Protein AF-A0A959BQ08-F1 (afdb_monomer)

Solvent-accessible surface area (backbone atoms only — not comparable to full-atom values): 6756 Å² total; per-residue (Å²): 143,87,87,86,78,75,77,66,69,69,60,63,66,68,69,75,75,80,81,82,94,68,81,80,81,84,82,70,102,66,80,87,65,56,71,28,64,79,65,34,25,12,29,42,30,44,31,22,77,41,93,52,58,34,41,36,36,43,88,95,47,75,49,74,31,46,47,73,34,72,47,73,47,81,41,68,40,46,79,43,61,35,38,39,36,43,92,88,50,69,52,67,50,76,46,67,27,49,53,73,37,76,34,80,42,76,66,74,128

Secondary structure (DSSP, 8-state):
---SSSSSHHHHTTSSSS----------SS--S-HHHHHTEEEEEEE--SSS-EEEEETTEEEEE-TT-EEEEEEESEEEEEEEEETTEEEEEEEEE-TT-EEEEE---

Structure (mmCIF, N/CA/C/O backbone):
data_AF-A0A959BQ08-F1
#
_entry.id   AF-A0A959BQ08-F1
#
loop_
_atom_site.group_PDB
_atom_site.id
_atom_site.type_symbol
_atom_site.label_atom_id
_atom_site.label_alt_id
_atom_site.label_comp_id
_atom_site.label_asym_id
_atom_site.label_entity_id
_atom_site.label_seq_id
_atom_site.pdbx_PDB_ins_code
_atom_site.Cartn_x
_atom_site.Cartn_y
_atom_site.Cartn_z
_atom_site.occupancy
_atom_site.B_iso_or_equiv
_atom_site.auth_seq_id
_atom_site.auth_comp_id
_atom_site.auth_asym_id
_atom_site.auth_atom_id
_atom_site.pdbx_PDB_model_num
ATOM 1 N N . MET A 1 1 ? -33.039 -50.033 -57.135 1.00 47.56 1 MET A N 1
ATOM 2 C CA . MET A 1 1 ? -31.568 -49.866 -57.084 1.00 47.56 1 MET A CA 1
ATOM 3 C C . MET A 1 1 ? -31.234 -48.378 -57.077 1.00 47.56 1 MET A C 1
ATOM 5 O O . MET A 1 1 ? -30.966 -47.833 -58.129 1.00 47.56 1 MET A O 1
ATOM 9 N N . THR A 1 2 ? -31.287 -47.715 -55.922 1.00 51.03 2 THR A N 1
ATOM 10 C CA . THR A 1 2 ? -30.844 -46.314 -55.739 1.00 51.03 2 THR A CA 1
ATOM 11 C C . THR A 1 2 ? -30.646 -46.098 -54.239 1.00 51.03 2 THR A C 1
ATOM 13 O O . THR A 1 2 ? -31.530 -45.605 -53.550 1.00 51.03 2 THR A O 1
ATOM 16 N N . SER A 1 3 ? -29.535 -46.591 -53.694 1.00 52.62 3 SER A N 1
ATOM 17 C CA . SER A 1 3 ? -29.245 -46.474 -52.258 1.00 52.62 3 SER A CA 1
ATOM 18 C C . SER A 1 3 ? -27.745 -46.384 -51.988 1.00 52.62 3 SER A C 1
ATOM 20 O O . SER A 1 3 ? -27.273 -47.010 -51.057 1.00 52.62 3 SER A O 1
ATOM 22 N N . TRP A 1 4 ? -26.973 -45.668 -52.810 1.00 51.56 4 TRP A N 1
ATOM 23 C CA . TRP A 1 4 ? -25.520 -45.552 -52.598 1.00 51.56 4 TRP A CA 1
ATOM 24 C C . TRP A 1 4 ? -24.918 -44.281 -53.217 1.00 51.56 4 TRP A C 1
ATOM 26 O O . TRP A 1 4 ? -23.885 -44.369 -53.858 1.00 51.56 4 TRP A O 1
ATOM 36 N N . MET A 1 5 ? -25.540 -43.098 -53.112 1.00 53.56 5 MET A N 1
ATOM 37 C CA . MET A 1 5 ? -24.885 -41.874 -53.636 1.00 53.56 5 MET A CA 1
ATOM 38 C C . MET A 1 5 ? -25.044 -40.602 -52.795 1.00 53.56 5 MET A C 1
ATOM 40 O O . MET A 1 5 ? -24.497 -39.580 -53.176 1.00 53.56 5 MET A O 1
ATOM 44 N N . ILE A 1 6 ? -25.711 -40.634 -51.635 1.00 53.22 6 ILE A N 1
ATOM 45 C CA . ILE A 1 6 ? -25.942 -39.403 -50.843 1.00 53.22 6 ILE A CA 1
ATOM 46 C C . ILE A 1 6 ? -25.012 -39.309 -49.613 1.00 53.22 6 ILE A C 1
ATOM 48 O O . ILE A 1 6 ? -24.971 -38.298 -48.924 1.00 53.22 6 ILE A O 1
ATOM 52 N N . SER A 1 7 ? -24.188 -40.327 -49.347 1.00 55.56 7 SER A N 1
ATOM 53 C CA . SER A 1 7 ? -23.320 -40.351 -48.156 1.00 55.56 7 SER A CA 1
ATOM 54 C C . SER A 1 7 ? -21.908 -39.794 -48.366 1.00 55.56 7 SER A C 1
ATOM 56 O O . SER A 1 7 ? -21.176 -39.667 -47.390 1.00 55.56 7 SER A O 1
ATOM 58 N N . PHE A 1 8 ? -21.506 -39.453 -49.595 1.00 51.00 8 PHE A N 1
ATOM 59 C CA . PHE A 1 8 ? -20.146 -38.959 -49.864 1.00 51.00 8 PHE A CA 1
ATOM 60 C C . PHE A 1 8 ? -20.026 -37.428 -49.848 1.00 51.00 8 PHE A C 1
ATOM 62 O O . PHE A 1 8 ? -18.983 -36.910 -49.457 1.00 51.00 8 PHE A O 1
ATOM 69 N N . GLU A 1 9 ? -21.084 -36.689 -50.192 1.00 51.75 9 GLU A N 1
ATOM 70 C CA . GLU A 1 9 ? -21.002 -35.220 -50.286 1.00 51.75 9 GLU A CA 1
ATOM 71 C C . GLU A 1 9 ? -21.139 -34.501 -48.932 1.00 51.75 9 GLU A C 1
ATOM 73 O O . GLU A 1 9 ? -20.598 -33.414 -48.748 1.00 51.75 9 GLU A O 1
ATOM 78 N N . LEU A 1 10 ? -21.770 -35.132 -47.937 1.00 52.00 10 LEU A N 1
ATOM 79 C CA . LEU A 1 10 ? -21.902 -34.570 -46.584 1.00 52.00 10 LEU A CA 1
ATOM 80 C C . LEU A 1 10 ? -20.617 -34.671 -45.744 1.00 52.00 10 LEU A C 1
ATOM 82 O O . LEU A 1 10 ? -20.452 -33.909 -44.793 1.00 52.00 10 LEU A O 1
ATOM 86 N N . LEU A 1 11 ? -19.687 -35.568 -46.094 1.00 51.50 11 LEU A N 1
ATOM 87 C CA . LEU A 1 11 ? -18.428 -35.735 -45.356 1.00 51.50 11 LEU A CA 1
ATOM 88 C C . LEU A 1 11 ? -17.363 -34.698 -45.763 1.00 51.50 11 LEU A C 1
ATOM 90 O O . LEU A 1 11 ? -16.519 -34.327 -44.950 1.00 51.50 11 LEU A O 1
ATOM 94 N N . ALA A 1 12 ? -17.421 -34.191 -46.999 1.00 52.22 12 ALA A N 1
ATOM 95 C CA . ALA A 1 12 ? -16.461 -33.215 -47.520 1.00 52.22 12 ALA A CA 1
ATOM 96 C C . ALA A 1 12 ? -16.667 -31.796 -46.948 1.00 52.22 12 ALA A C 1
ATOM 98 O O . ALA A 1 12 ? -15.713 -31.030 -46.830 1.00 52.22 12 ALA A O 1
ATOM 99 N N . LEU A 1 13 ? -17.890 -31.459 -46.526 1.00 51.84 13 LEU A N 1
ATOM 100 C CA . LEU A 1 13 ? -18.228 -30.148 -45.955 1.00 51.84 13 LEU A CA 1
ATOM 101 C C . LEU A 1 13 ? -17.835 -29.988 -44.476 1.00 51.84 13 LEU A C 1
ATOM 103 O O . LEU A 1 13 ? -17.718 -28.860 -44.005 1.00 51.84 13 LEU A O 1
ATOM 107 N N . MET A 1 14 ? -17.561 -31.079 -43.751 1.00 52.72 14 MET A N 1
ATOM 108 C CA . MET A 1 14 ? -17.107 -31.017 -42.351 1.00 52.72 14 MET A CA 1
ATOM 109 C C . MET A 1 14 ? -15.582 -30.870 -42.189 1.00 52.72 14 MET A C 1
ATOM 111 O O . MET A 1 14 ? -15.114 -30.624 -41.081 1.00 52.72 14 MET A O 1
ATOM 115 N N . LEU A 1 15 ? -14.798 -30.955 -43.271 1.00 54.78 15 LEU A N 1
ATOM 116 C CA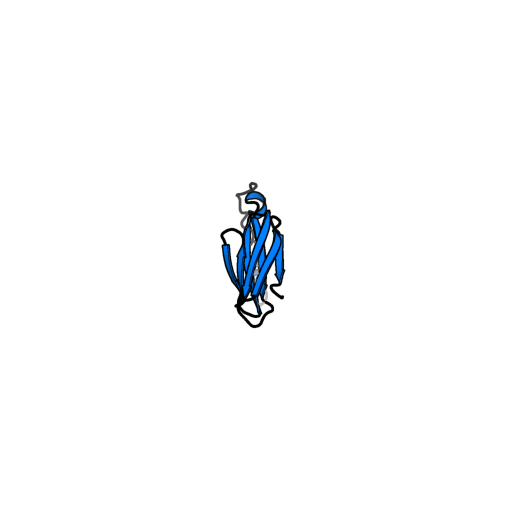 . LEU A 1 15 ? -13.332 -30.803 -43.230 1.00 54.78 15 LEU A CA 1
ATOM 117 C C . LEU A 1 15 ? -12.828 -29.400 -43.614 1.00 54.78 15 LEU A C 1
ATOM 119 O O . LEU A 1 15 ? -11.652 -29.105 -43.423 1.00 54.78 15 LEU A O 1
ATOM 123 N N . LEU A 1 16 ? -13.703 -28.507 -44.088 1.00 52.84 16 LEU A N 1
ATOM 124 C CA . LEU A 1 16 ? -13.357 -27.112 -44.409 1.00 52.84 16 LEU A CA 1
ATOM 125 C C . LEU A 1 16 ? -13.541 -26.141 -43.225 1.00 52.84 16 LEU A C 1
ATOM 127 O O . LEU A 1 16 ? -13.266 -24.953 -43.360 1.00 52.84 16 LEU A O 1
ATOM 131 N N . GLY A 1 17 ? -13.981 -26.631 -42.060 1.00 53.62 17 GLY A N 1
ATOM 132 C CA . GLY A 1 17 ? -14.265 -25.810 -40.874 1.00 53.62 17 GLY A CA 1
ATOM 133 C C . GLY A 1 17 ? -13.184 -25.793 -39.787 1.00 53.62 17 GLY A C 1
ATOM 134 O O . GLY A 1 17 ? -13.392 -25.155 -38.760 1.00 53.62 17 GLY A O 1
ATOM 135 N N . ALA A 1 18 ? -12.055 -26.492 -39.962 1.00 54.81 18 ALA A N 1
ATOM 136 C CA . ALA A 1 18 ? -11.105 -26.741 -38.866 1.00 54.81 18 ALA A CA 1
ATOM 137 C C . ALA A 1 18 ? -9.766 -25.982 -38.946 1.00 54.81 18 ALA A C 1
ATOM 139 O O . ALA A 1 18 ? -8.917 -26.171 -38.081 1.00 54.81 18 ALA A O 1
ATOM 140 N N . PHE A 1 19 ? -9.553 -25.106 -39.930 1.00 56.72 19 PHE A N 1
ATOM 141 C CA . PHE A 1 19 ? -8.309 -24.339 -40.034 1.00 56.72 19 PHE A CA 1
ATOM 142 C C . PHE A 1 19 ? -8.579 -22.923 -40.528 1.00 56.72 19 PHE A C 1
ATOM 144 O O . PHE A 1 19 ? -8.706 -22.724 -41.731 1.00 56.72 19 PHE A O 1
ATOM 151 N N . SER A 1 20 ? -8.669 -21.961 -39.599 1.00 48.66 20 SER A N 1
ATOM 152 C CA . SER A 1 20 ? -8.195 -20.563 -39.736 1.00 48.66 20 SER A CA 1
ATOM 153 C C . SER A 1 20 ? -8.470 -19.746 -38.456 1.00 48.66 20 SER A C 1
ATOM 155 O O . SER A 1 20 ? -9.026 -18.655 -38.507 1.00 48.66 20 SER A O 1
ATOM 157 N N . CYS A 1 21 ? -8.067 -20.248 -37.284 1.00 53.34 21 CYS A N 1
ATOM 158 C CA . CYS A 1 21 ? -7.771 -19.378 -36.138 1.00 53.34 21 CYS A CA 1
ATOM 159 C C . CYS A 1 21 ? -6.262 -19.137 -36.104 1.00 53.34 21 CYS A C 1
ATOM 161 O O . CYS A 1 21 ? -5.547 -19.677 -35.268 1.00 53.34 21 CYS A O 1
ATOM 163 N N . SER A 1 22 ? -5.774 -18.358 -37.060 1.00 55.88 22 SER A N 1
ATOM 164 C CA . SER A 1 22 ? -4.420 -17.813 -37.031 1.00 55.88 22 SER A CA 1
ATOM 165 C C . SER A 1 22 ? -4.361 -16.634 -37.987 1.00 55.88 22 SER A C 1
ATOM 167 O O . SER A 1 22 ? -3.842 -16.722 -39.094 1.00 55.88 22 SER A O 1
ATOM 169 N N . SER A 1 23 ? -4.904 -15.500 -37.546 1.00 49.22 23 SER A N 1
ATOM 170 C CA . SER A 1 23 ? -4.442 -14.218 -38.066 1.00 49.22 23 SER A CA 1
ATOM 171 C C . SER A 1 23 ? -2.938 -14.143 -37.782 1.00 49.22 23 SER A C 1
ATOM 173 O O . SER A 1 23 ? -2.560 -14.155 -36.606 1.00 49.22 23 SER A O 1
ATOM 175 N N . PRO A 1 24 ? -2.056 -14.079 -38.793 1.00 44.22 24 PRO A N 1
ATOM 176 C CA . PRO A 1 24 ? -0.692 -13.671 -38.548 1.00 44.22 24 PRO A CA 1
ATOM 177 C C . PRO A 1 24 ? -0.769 -12.170 -38.292 1.00 44.22 24 PRO A C 1
ATOM 179 O O . PRO A 1 24 ? -0.955 -11.382 -39.220 1.00 44.22 24 PRO A O 1
ATOM 182 N N . LEU A 1 25 ? -0.694 -11.776 -37.020 1.00 39.88 25 LEU A N 1
ATOM 183 C CA . LEU A 1 25 ? -0.484 -10.383 -36.650 1.00 39.88 25 LEU A CA 1
ATOM 184 C C . LEU A 1 25 ? 0.928 -10.011 -37.123 1.00 39.88 25 LEU A C 1
ATOM 186 O O . LEU A 1 25 ? 1.924 -10.186 -36.427 1.00 39.88 25 LEU A O 1
ATOM 190 N N . HIS A 1 26 ? 1.020 -9.582 -38.377 1.00 43.03 26 HIS A N 1
ATOM 191 C CA . HIS A 1 26 ? 2.200 -8.933 -38.913 1.00 43.03 26 HIS A CA 1
ATOM 192 C C . HIS A 1 26 ? 2.258 -7.543 -38.278 1.00 43.03 26 HIS A C 1
ATOM 194 O O . HIS A 1 26 ? 1.550 -6.633 -38.703 1.00 43.03 26 HIS A O 1
ATOM 200 N N . GLY A 1 27 ? 3.075 -7.403 -37.233 1.00 40.03 27 GLY A N 1
ATOM 201 C CA . GLY A 1 27 ? 3.441 -6.099 -36.690 1.00 40.03 27 GLY A CA 1
ATOM 202 C C . GLY A 1 27 ? 3.706 -6.077 -35.191 1.00 40.03 27 GLY A C 1
ATOM 203 O O . GLY A 1 27 ? 2.878 -5.543 -34.472 1.00 40.03 27 GLY A O 1
ATOM 204 N N . SER A 1 28 ? 4.855 -6.611 -34.755 1.00 41.31 28 SER A N 1
ATOM 205 C CA . SER A 1 28 ? 5.774 -5.966 -33.787 1.00 41.31 28 SER A CA 1
ATOM 206 C C . SER A 1 28 ? 6.787 -6.969 -33.210 1.00 41.31 28 SER A C 1
ATOM 208 O O . SER A 1 28 ? 6.684 -7.451 -32.088 1.00 41.31 28 SER A O 1
ATOM 210 N N . HIS A 1 29 ? 7.853 -7.245 -33.963 1.00 43.66 29 HIS A N 1
ATOM 211 C CA . HIS A 1 29 ? 9.129 -7.645 -33.353 1.00 43.66 29 HIS A CA 1
ATOM 212 C C . HIS A 1 29 ? 9.894 -6.380 -32.912 1.00 43.66 29 HIS A C 1
ATOM 214 O O . HIS A 1 29 ? 10.988 -6.094 -33.390 1.00 43.66 29 HIS A O 1
ATOM 220 N N . ALA A 1 30 ? 9.267 -5.593 -32.036 1.00 47.62 30 ALA A N 1
ATOM 221 C CA . ALA A 1 30 ? 9.849 -4.476 -31.297 1.00 47.62 30 ALA A CA 1
ATOM 222 C C . ALA A 1 30 ? 9.018 -4.303 -30.008 1.00 47.62 30 ALA A C 1
ATOM 224 O O . ALA A 1 30 ? 7.795 -4.257 -30.096 1.00 47.62 30 ALA A O 1
ATOM 225 N N . ASP A 1 31 ? 9.681 -4.254 -28.850 1.00 51.22 31 ASP A N 1
ATOM 226 C CA . ASP A 1 31 ? 9.135 -3.962 -27.506 1.00 51.22 31 ASP A CA 1
ATOM 227 C C . ASP A 1 31 ? 8.328 -5.051 -26.768 1.00 51.22 31 ASP A C 1
ATOM 229 O O . ASP A 1 31 ? 7.210 -4.825 -26.317 1.00 51.22 31 ASP A O 1
ATOM 233 N N . TRP A 1 32 ? 8.928 -6.228 -26.544 1.00 50.84 32 TRP A N 1
ATOM 234 C CA . TRP A 1 32 ? 8.458 -7.197 -25.527 1.00 50.84 32 TRP A CA 1
ATOM 235 C C . TRP A 1 32 ? 9.131 -7.029 -24.152 1.00 50.84 32 TRP A C 1
ATOM 237 O O . TRP A 1 32 ? 9.132 -7.957 -23.347 1.00 50.84 32 TRP A O 1
ATOM 247 N N . THR A 1 33 ? 9.707 -5.869 -23.843 1.00 52.22 33 THR A N 1
ATOM 248 C CA . THR A 1 33 ? 9.927 -5.516 -22.436 1.00 52.22 33 THR A CA 1
ATOM 249 C C . THR A 1 33 ? 8.548 -5.234 -21.834 1.00 52.22 33 THR A C 1
ATOM 251 O O . THR A 1 33 ? 7.813 -4.404 -22.379 1.00 52.22 33 THR A O 1
ATOM 254 N N . PRO A 1 34 ? 8.118 -5.930 -20.763 1.00 55.38 34 PRO A N 1
ATOM 255 C CA . PRO A 1 34 ? 6.838 -5.621 -20.147 1.00 55.38 34 PRO A CA 1
ATOM 256 C C . PRO A 1 34 ? 6.844 -4.133 -19.755 1.00 55.38 34 PRO A C 1
ATOM 258 O O . PRO A 1 34 ? 7.884 -3.617 -19.337 1.00 55.38 34 PRO A O 1
ATOM 261 N N . PRO A 1 35 ? 5.715 -3.411 -19.875 1.00 71.56 35 PRO A N 1
ATOM 262 C CA . PRO A 1 35 ? 5.677 -1.969 -19.625 1.00 71.56 35 PRO A CA 1
ATOM 263 C C . PRO A 1 35 ? 6.192 -1.593 -18.225 1.00 71.56 35 PRO A C 1
ATOM 265 O O . PRO A 1 35 ? 6.633 -0.467 -18.021 1.00 71.56 35 PRO A O 1
ATOM 268 N N . CYS A 1 36 ? 6.186 -2.529 -17.272 1.00 78.06 36 CYS A N 1
ATOM 269 C CA . CYS A 1 36 ? 6.769 -2.351 -15.948 1.00 78.06 36 CYS A CA 1
ATOM 270 C C . CYS A 1 36 ? 8.309 -2.272 -15.945 1.00 78.06 36 CYS A C 1
ATOM 272 O O . CYS A 1 36 ? 8.836 -1.467 -15.187 1.00 78.06 36 CYS A O 1
ATOM 274 N N . GLU A 1 37 ? 9.036 -3.003 -16.804 1.00 80.50 37 GLU A N 1
ATOM 275 C CA . GLU A 1 37 ? 10.510 -2.940 -16.867 1.00 80.50 37 GLU A CA 1
ATOM 276 C C . GLU A 1 37 ? 10.970 -1.587 -17.414 1.00 80.50 37 GLU A C 1
ATOM 278 O O . GLU A 1 37 ? 11.849 -0.953 -16.835 1.00 80.50 37 GLU A O 1
ATOM 283 N N . ILE A 1 38 ? 10.330 -1.112 -18.490 1.00 84.19 38 ILE A N 1
ATOM 284 C CA . ILE A 1 38 ? 10.645 0.186 -19.109 1.00 84.19 38 ILE A CA 1
ATOM 285 C C . ILE A 1 38 ? 10.302 1.335 -18.161 1.00 84.19 38 ILE A C 1
ATOM 287 O O . ILE A 1 38 ? 11.098 2.254 -17.975 1.00 84.19 38 ILE A O 1
ATOM 291 N N . ASN A 1 39 ? 9.111 1.293 -17.562 1.00 86.19 39 ASN A N 1
ATOM 292 C CA . ASN A 1 39 ? 8.636 2.374 -16.703 1.00 86.19 39 ASN A CA 1
ATOM 293 C C . ASN A 1 39 ? 9.137 2.245 -15.261 1.00 86.19 39 ASN A C 1
ATOM 295 O O . ASN A 1 39 ? 8.837 3.110 -14.442 1.00 86.19 39 ASN A O 1
ATOM 299 N N . ASN A 1 40 ? 9.886 1.180 -14.956 1.00 92.19 40 ASN A N 1
ATOM 300 C CA . ASN A 1 40 ? 10.340 0.827 -13.619 1.00 92.19 40 ASN A CA 1
ATOM 301 C C . ASN A 1 40 ? 9.186 0.876 -12.600 1.00 92.19 40 ASN A C 1
ATOM 303 O O . ASN A 1 40 ? 9.278 1.576 -11.597 1.00 92.19 40 ASN A O 1
ATOM 307 N N . ILE A 1 41 ? 8.073 0.200 -12.900 1.00 92.56 41 ILE A N 1
ATOM 308 C CA . ILE A 1 41 ? 6.848 0.184 -12.082 1.00 92.56 41 ILE A CA 1
ATOM 309 C C . ILE A 1 41 ? 6.728 -1.168 -11.378 1.00 92.56 41 ILE A C 1
ATOM 311 O O . ILE A 1 41 ? 6.915 -2.216 -11.996 1.00 92.56 41 ILE A O 1
ATOM 315 N N . GLY A 1 42 ? 6.376 -1.150 -10.098 1.00 94.50 42 GLY A N 1
ATOM 316 C CA . GLY A 1 42 ? 5.908 -2.316 -9.354 1.00 94.50 42 GLY A CA 1
ATOM 317 C C . GLY A 1 42 ? 4.543 -2.048 -8.726 1.00 94.50 42 GLY A C 1
ATOM 318 O O . GLY A 1 42 ? 3.978 -0.962 -8.861 1.00 94.50 42 GLY A O 1
ATOM 319 N N . THR A 1 43 ? 4.019 -3.033 -8.010 1.00 95.12 43 THR A N 1
ATOM 320 C CA . THR A 1 43 ? 2.728 -2.929 -7.326 1.00 95.12 43 THR A CA 1
ATOM 321 C C . THR A 1 43 ? 2.934 -3.072 -5.824 1.00 95.12 43 THR A C 1
ATOM 323 O O . THR A 1 43 ? 3.653 -3.956 -5.363 1.00 95.12 43 THR A O 1
ATOM 326 N N . ILE A 1 44 ? 2.265 -2.244 -5.029 1.00 97.00 44 ILE A N 1
ATOM 327 C CA . ILE A 1 44 ? 2.160 -2.435 -3.582 1.00 97.00 44 ILE A CA 1
ATOM 328 C C . ILE A 1 44 ? 0.718 -2.731 -3.199 1.00 97.00 44 ILE A C 1
ATOM 330 O O . ILE A 1 44 ? -0.194 -2.016 -3.605 1.00 97.00 44 ILE A O 1
ATOM 334 N N . CYS A 1 45 ? 0.512 -3.772 -2.399 1.00 97.69 45 CYS A N 1
ATOM 335 C CA . CYS A 1 45 ? -0.793 -4.197 -1.918 1.00 97.69 45 CYS A CA 1
ATOM 336 C C . CYS A 1 45 ? -0.870 -4.077 -0.396 1.00 97.69 45 CYS A C 1
ATOM 338 O O . CYS A 1 45 ? -0.132 -4.740 0.329 1.00 97.69 45 CYS A O 1
ATOM 340 N N . PHE A 1 46 ? -1.808 -3.269 0.086 1.00 97.88 46 PHE A N 1
ATOM 341 C CA . PHE A 1 46 ? -2.107 -3.108 1.503 1.00 97.88 46 PHE A CA 1
ATOM 342 C C . PHE A 1 46 ? -3.327 -3.934 1.878 1.00 97.88 46 PHE A C 1
ATOM 344 O O . PHE A 1 46 ? -4.427 -3.680 1.383 1.00 97.88 46 PHE A O 1
ATOM 351 N N . HIS A 1 47 ? -3.143 -4.893 2.777 1.00 97.69 47 HIS A N 1
ATOM 352 C CA . H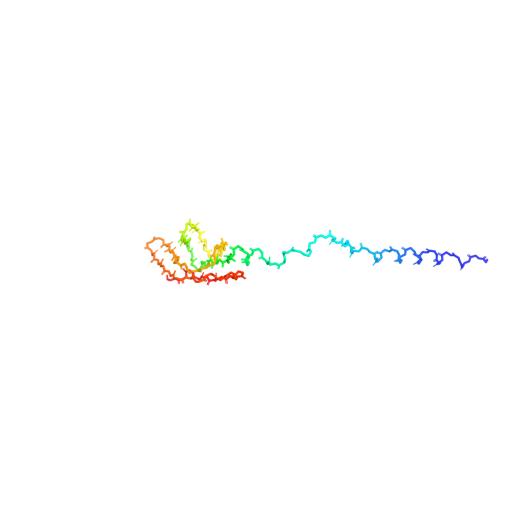IS A 1 47 ? -4.211 -5.720 3.313 1.00 97.69 47 HIS A CA 1
ATOM 353 C C . HIS A 1 47 ? -4.587 -5.288 4.722 1.00 97.69 47 HIS A C 1
ATOM 355 O O . HIS A 1 47 ? -3.748 -5.232 5.620 1.00 97.69 47 HIS A O 1
ATOM 361 N N . ASN A 1 48 ? -5.866 -4.996 4.928 1.00 97.19 48 ASN A N 1
ATOM 362 C CA . ASN A 1 48 ? -6.383 -4.611 6.227 1.00 97.19 48 ASN A CA 1
ATOM 363 C C . ASN A 1 48 ? -7.060 -5.793 6.925 1.00 97.19 48 ASN A C 1
ATOM 365 O O . ASN A 1 48 ? -8.233 -6.075 6.691 1.00 97.19 48 ASN A O 1
ATOM 369 N N . GLU A 1 49 ? -6.340 -6.425 7.846 1.00 93.56 49 GLU A N 1
ATOM 370 C CA . GLU A 1 49 ? -6.848 -7.529 8.675 1.00 93.56 49 GLU A CA 1
ATOM 371 C C . GLU A 1 49 ? -7.764 -7.065 9.818 1.00 93.56 49 GLU A C 1
ATOM 373 O O . GLU A 1 49 ? -8.377 -7.872 10.515 1.00 93.56 49 GLU A O 1
ATOM 378 N N . THR A 1 50 ? -7.863 -5.757 10.054 1.00 91.56 50 THR A N 1
ATOM 379 C CA . THR A 1 50 ? -8.622 -5.220 11.182 1.00 91.56 50 THR A CA 1
ATOM 380 C C . THR A 1 50 ? -10.110 -5.055 10.849 1.00 91.56 50 THR A C 1
ATOM 382 O O . THR A 1 50 ? -10.524 -4.998 9.689 1.00 91.56 50 THR A O 1
ATOM 385 N N . SER A 1 51 ? -10.943 -4.907 11.884 1.00 93.38 51 SER A N 1
ATOM 386 C CA . SER A 1 51 ? -12.389 -4.672 11.744 1.00 93.38 51 SER A CA 1
ATOM 387 C C . SER A 1 51 ? -12.769 -3.233 11.363 1.00 93.38 51 SER A C 1
ATOM 389 O O . SER A 1 51 ? -13.949 -2.927 11.193 1.00 93.38 51 SER A O 1
ATOM 391 N N . LYS A 1 52 ? -11.794 -2.322 11.257 1.00 94.94 52 LYS A N 1
ATOM 392 C CA . LYS A 1 52 ? -12.018 -0.896 10.985 1.00 94.94 52 LYS A CA 1
ATOM 393 C C . LYS A 1 52 ? -11.211 -0.455 9.780 1.00 94.94 52 LYS A C 1
ATOM 395 O O . LYS A 1 52 ? -10.175 -1.025 9.475 1.00 94.94 52 LYS A O 1
ATOM 400 N N . GLU A 1 53 ? -11.665 0.596 9.119 1.00 96.81 53 GLU A N 1
ATOM 401 C CA . GLU A 1 53 ? -10.928 1.204 8.015 1.00 96.81 53 GLU A CA 1
ATOM 402 C C . GLU A 1 53 ? -9.559 1.746 8.476 1.00 96.81 53 GLU A C 1
ATOM 404 O O . GLU A 1 53 ? -9.424 2.257 9.596 1.00 96.81 53 GLU A O 1
ATOM 409 N N . VAL A 1 54 ? -8.543 1.603 7.621 1.00 97.88 54 VAL A N 1
ATOM 410 C CA . VAL A 1 54 ? -7.185 2.119 7.839 1.00 97.88 54 VAL A CA 1
ATOM 411 C C . V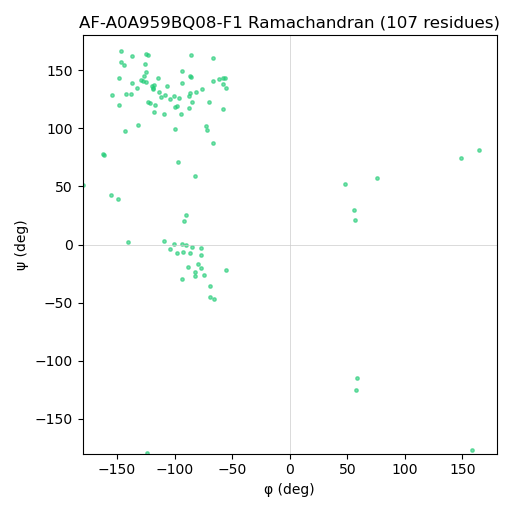AL A 1 54 ? -6.838 3.071 6.702 1.00 97.88 54 VAL A C 1
ATOM 413 O O . VAL A 1 54 ? -6.834 2.672 5.540 1.00 97.88 54 VAL A O 1
ATOM 416 N N . ALA A 1 55 ? -6.512 4.316 7.043 1.00 97.69 55 ALA A N 1
ATOM 417 C CA . ALA A 1 55 ? -5.973 5.271 6.084 1.00 97.69 55 ALA A CA 1
ATOM 418 C C . ALA A 1 55 ? -4.472 5.019 5.916 1.00 97.69 55 ALA A C 1
ATOM 420 O O . ALA A 1 55 ? -3.756 4.920 6.916 1.00 97.69 55 ALA A O 1
ATOM 421 N N . VAL A 1 56 ? -4.007 4.931 4.675 1.00 97.69 56 VAL A N 1
ATOM 422 C CA . VAL A 1 56 ? -2.612 4.685 4.305 1.00 97.69 56 VAL A CA 1
ATOM 423 C C . VAL A 1 56 ? -2.137 5.790 3.371 1.00 97.69 56 VAL A C 1
ATOM 425 O O . VAL A 1 56 ? -2.868 6.201 2.474 1.00 97.69 56 VAL A O 1
ATOM 428 N N . SER A 1 57 ? -0.905 6.252 3.559 1.00 97.62 57 SER A N 1
ATOM 429 C CA . SER A 1 57 ? -0.213 7.108 2.602 1.00 97.62 57 SER A CA 1
ATOM 430 C C . SER A 1 57 ? 1.179 6.577 2.285 1.00 97.62 57 SER A C 1
ATOM 432 O O . SER A 1 57 ? 1.868 6.048 3.160 1.00 97.62 57 SER A O 1
ATOM 434 N N . ILE A 1 58 ? 1.578 6.697 1.023 1.00 96.94 58 ILE A N 1
ATOM 435 C CA . ILE A 1 58 ? 2.878 6.271 0.503 1.00 96.94 58 ILE A CA 1
ATOM 436 C C . ILE A 1 58 ? 3.287 7.209 -0.639 1.00 96.94 58 ILE A C 1
ATOM 438 O O . ILE A 1 58 ? 2.567 7.363 -1.623 1.00 96.94 58 ILE A O 1
ATOM 442 N N . GLY A 1 59 ? 4.429 7.886 -0.493 1.00 92.19 59 GLY A N 1
ATOM 443 C CA . GLY A 1 59 ? 4.801 8.975 -1.403 1.00 92.19 59 GLY A CA 1
ATOM 444 C C . GLY A 1 59 ? 3.731 10.075 -1.432 1.00 92.19 59 GLY A C 1
ATOM 445 O O . GLY A 1 59 ? 3.352 10.595 -0.385 1.00 92.19 59 GLY A O 1
ATOM 446 N N . GLU A 1 60 ? 3.239 10.402 -2.628 1.00 91.12 60 GLU A N 1
ATOM 447 C CA . GLU A 1 60 ? 2.131 11.350 -2.852 1.00 91.12 60 GLU A CA 1
ATOM 448 C C . GLU A 1 60 ? 0.755 10.664 -2.937 1.00 91.12 60 GLU A C 1
ATOM 450 O O . GLU A 1 60 ? -0.262 11.322 -3.148 1.00 91.12 60 GLU A O 1
ATOM 455 N N . SER A 1 61 ? 0.708 9.336 -2.795 1.00 92.62 61 SER A N 1
ATOM 456 C CA . SER A 1 61 ? -0.525 8.555 -2.887 1.00 92.62 61 SER A CA 1
ATOM 457 C C . SER A 1 61 ? -1.152 8.347 -1.514 1.00 92.62 61 SER A C 1
ATOM 459 O O . SER A 1 61 ? -0.468 8.034 -0.536 1.00 92.62 61 SER A O 1
ATOM 461 N N . GLU A 1 62 ? -2.475 8.460 -1.453 1.00 96.12 62 GLU A N 1
ATOM 462 C CA . GLU A 1 62 ? -3.276 8.178 -0.265 1.00 96.12 62 GLU A CA 1
ATOM 463 C C . GLU A 1 62 ? -4.403 7.203 -0.616 1.00 96.12 62 GLU A C 1
ATOM 465 O O . GLU A 1 62 ? -5.020 7.295 -1.678 1.00 96.12 62 GLU A O 1
ATOM 470 N N . ALA A 1 63 ? -4.687 6.268 0.285 1.00 95.75 63 ALA A N 1
ATOM 471 C CA . ALA A 1 63 ? -5.746 5.282 0.131 1.00 95.75 63 ALA A CA 1
ATOM 472 C C . ALA A 1 63 ? -6.413 4.990 1.476 1.00 95.75 63 ALA A C 1
ATOM 474 O O . ALA A 1 63 ? -5.801 5.112 2.537 1.00 95.75 63 ALA A O 1
ATOM 475 N N . SER A 1 64 ? -7.669 4.551 1.433 1.00 97.44 64 SER A N 1
ATOM 476 C CA . SER A 1 64 ? -8.364 4.050 2.615 1.00 97.44 64 SER A CA 1
ATOM 477 C C . SER A 1 64 ? -8.741 2.590 2.424 1.00 97.44 64 SER A C 1
ATOM 479 O O . SER A 1 64 ? -9.538 2.257 1.547 1.00 97.44 64 SER A O 1
ATOM 481 N N . VAL A 1 65 ? -8.145 1.709 3.224 1.00 97.56 65 VAL A N 1
ATOM 482 C CA . VAL A 1 65 ? -8.312 0.259 3.112 1.00 97.56 65 VAL A CA 1
ATOM 483 C C . VAL A 1 65 ? -9.421 -0.177 4.062 1.00 97.56 65 VAL A C 1
ATOM 485 O O . VAL A 1 65 ? -9.277 -0.106 5.287 1.00 97.56 65 VAL A O 1
ATOM 488 N N . ARG A 1 66 ? -10.553 -0.626 3.511 1.00 97.56 66 ARG A N 1
ATOM 489 C CA . ARG A 1 66 ? -11.702 -1.104 4.298 1.00 97.56 66 ARG A CA 1
ATOM 490 C C . ARG A 1 66 ? -11.364 -2.391 5.050 1.00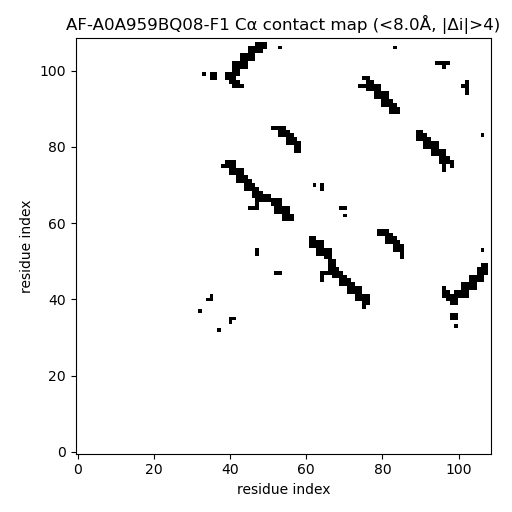 97.56 66 ARG A C 1
ATOM 492 O O . ARG A 1 66 ? -10.421 -3.097 4.704 1.00 97.56 66 ARG A O 1
ATOM 499 N N . SER A 1 67 ? -12.152 -2.698 6.075 1.00 96.06 67 SER A N 1
ATOM 500 C CA . SER A 1 67 ? -11.982 -3.917 6.872 1.00 96.06 67 SER A CA 1
ATOM 501 C C . SER A 1 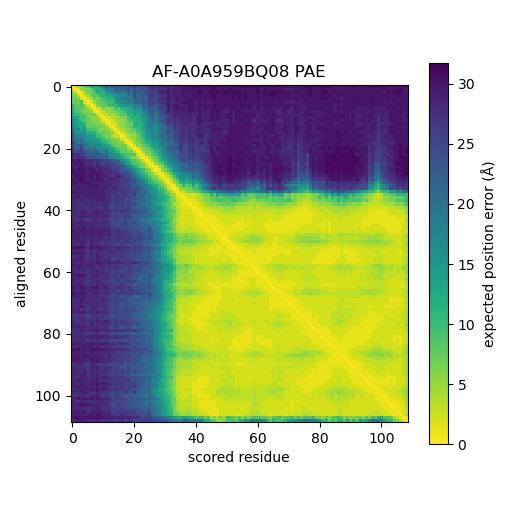67 ? -11.994 -5.181 6.008 1.00 96.06 67 SER A C 1
ATOM 503 O O . SER A 1 67 ? -12.867 -5.318 5.152 1.00 96.06 67 SER A O 1
ATOM 505 N N . ALA A 1 68 ? -11.048 -6.090 6.258 1.00 93.94 68 ALA A N 1
ATOM 506 C CA . ALA A 1 68 ? -10.890 -7.370 5.563 1.00 93.94 68 ALA A CA 1
ATOM 507 C C . ALA A 1 68 ? -10.764 -7.243 4.032 1.00 93.94 68 ALA A C 1
ATOM 509 O O . ALA A 1 68 ? -11.171 -8.137 3.290 1.00 93.94 68 ALA A O 1
ATOM 510 N N . THR A 1 69 ? -10.208 -6.129 3.546 1.00 96.75 69 THR A N 1
ATOM 511 C CA . THR A 1 69 ? -9.973 -5.899 2.113 1.00 96.75 69 THR A CA 1
ATOM 512 C C . THR A 1 69 ? -8.510 -5.618 1.815 1.00 96.75 69 THR A C 1
ATOM 514 O O . THR A 1 69 ? -7.726 -5.283 2.706 1.00 96.75 69 THR A O 1
ATOM 517 N N . THR A 1 70 ? -8.161 -5.746 0.537 1.00 97.38 70 THR A N 1
ATOM 518 C CA . THR A 1 70 ? -6.849 -5.396 -0.001 1.00 97.38 70 THR A CA 1
ATOM 519 C C . THR A 1 70 ? -7.016 -4.319 -1.060 1.00 97.38 70 THR A C 1
ATOM 521 O O . THR A 1 70 ? -7.907 -4.418 -1.903 1.00 97.38 70 THR A O 1
ATOM 524 N N . ILE A 1 71 ? -6.149 -3.310 -1.032 1.00 96.88 71 ILE A N 1
ATOM 525 C CA . ILE A 1 71 ? -6.011 -2.328 -2.111 1.00 96.88 71 ILE A CA 1
ATOM 526 C C . ILE A 1 71 ? -4.595 -2.428 -2.655 1.00 96.88 71 ILE A C 1
ATOM 528 O O . ILE A 1 71 ? -3.646 -2.456 -1.876 1.00 96.88 71 ILE A O 1
ATOM 532 N N . CYS A 1 72 ? -4.468 -2.462 -3.979 1.00 95.88 72 CYS A N 1
ATOM 533 C CA . CYS A 1 72 ? -3.186 -2.460 -4.667 1.00 95.88 72 CYS A CA 1
ATOM 534 C C . CYS A 1 72 ? -3.018 -1.174 -5.479 1.00 95.88 72 CYS A C 1
ATOM 536 O O . CYS A 1 72 ? -3.990 -0.664 -6.037 1.00 95.88 72 CYS A O 1
ATOM 538 N N . MET A 1 73 ? -1.796 -0.652 -5.520 1.00 94.19 73 MET A N 1
ATOM 539 C CA . MET A 1 73 ? -1.426 0.553 -6.256 1.00 94.19 73 MET A CA 1
ATOM 540 C C . MET A 1 73 ? -0.156 0.287 -7.052 1.00 94.19 73 MET A C 1
ATOM 542 O O . MET A 1 73 ? 0.804 -0.262 -6.509 1.00 94.19 73 MET A O 1
ATOM 546 N N . ASP A 1 74 ? -0.151 0.711 -8.310 1.00 93.62 74 ASP A N 1
ATOM 547 C CA . ASP A 1 74 ? 1.045 0.694 -9.143 1.00 93.62 74 ASP A CA 1
ATOM 548 C C . ASP A 1 74 ? 1.848 1.968 -8.883 1.00 93.62 74 ASP A C 1
ATOM 550 O O . ASP A 1 74 ? 1.330 3.080 -9.011 1.00 93.62 74 ASP A O 1
ATOM 554 N N . ILE A 1 75 ? 3.106 1.803 -8.484 1.00 93.75 75 ILE A N 1
ATOM 555 C CA . ILE A 1 75 ? 4.026 2.901 -8.180 1.00 93.75 75 ILE A CA 1
ATOM 556 C C . ILE A 1 75 ? 5.399 2.607 -8.780 1.00 93.75 75 ILE A C 1
ATOM 558 O O . ILE A 1 75 ? 5.719 1.465 -9.110 1.00 93.75 75 ILE A O 1
ATOM 562 N N . TYR A 1 76 ? 6.232 3.635 -8.924 1.00 94.94 76 TYR A N 1
ATOM 563 C CA . TYR A 1 76 ? 7.617 3.422 -9.333 1.00 94.94 76 TYR A CA 1
ATOM 564 C C . TYR A 1 76 ? 8.338 2.498 -8.346 1.00 94.94 76 TYR A C 1
ATOM 566 O O . TYR A 1 76 ? 8.095 2.536 -7.144 1.00 94.94 76 TYR A O 1
ATOM 574 N N . ALA A 1 77 ? 9.215 1.645 -8.857 1.00 95.25 77 ALA A N 1
ATOM 575 C CA . ALA A 1 77 ? 10.028 0.771 -8.041 1.00 95.25 77 ALA A CA 1
ATOM 576 C C . ALA A 1 77 ? 11.023 1.596 -7.217 1.00 95.25 77 ALA A C 1
ATOM 578 O O . ALA A 1 77 ? 11.606 2.573 -7.697 1.00 95.25 77 ALA A O 1
ATOM 579 N N . GLY A 1 78 ? 11.227 1.187 -5.972 1.00 96.12 78 GLY A N 1
ATOM 580 C CA . GLY A 1 78 ? 12.067 1.892 -5.020 1.00 96.12 78 GLY A CA 1
ATOM 581 C C . GLY A 1 78 ? 11.726 1.546 -3.578 1.00 96.12 78 GLY A C 1
ATOM 582 O O . GLY A 1 78 ? 10.865 0.714 -3.295 1.00 96.12 78 GLY A O 1
ATOM 583 N N . ASN A 1 79 ? 12.418 2.216 -2.662 1.00 97.69 79 ASN A N 1
ATOM 584 C CA . ASN A 1 79 ? 12.178 2.100 -1.231 1.00 97.69 79 ASN A CA 1
ATOM 585 C C . ASN A 1 79 ? 11.274 3.238 -0.772 1.00 97.69 79 ASN A C 1
ATOM 587 O O . ASN A 1 79 ? 11.577 4.412 -0.996 1.00 97.69 79 ASN A O 1
ATOM 591 N N . TYR A 1 80 ? 10.181 2.882 -0.110 1.00 97.06 80 TYR A N 1
ATOM 592 C CA . TYR A 1 80 ? 9.189 3.823 0.382 1.00 97.06 80 TYR A CA 1
ATOM 593 C C . TYR A 1 80 ? 8.974 3.639 1.877 1.00 97.06 80 TYR A C 1
ATOM 595 O O . TYR A 1 80 ? 9.02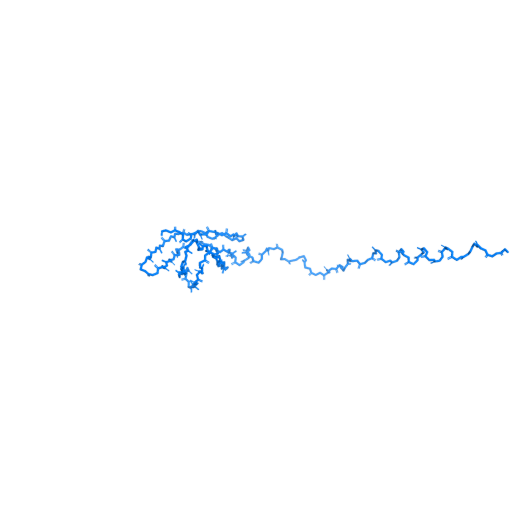2 2.527 2.387 1.00 97.06 80 TYR A O 1
ATOM 603 N N . GLU A 1 81 ? 8.654 4.727 2.571 1.00 97.94 81 GLU A N 1
ATOM 604 C CA . GLU A 1 81 ? 8.026 4.664 3.889 1.00 97.94 81 GLU A CA 1
ATOM 605 C C . GLU A 1 81 ? 6.521 4.864 3.698 1.00 97.94 81 GLU A C 1
ATOM 607 O O . GLU A 1 81 ? 6.095 5.919 3.211 1.00 97.94 81 GLU A O 1
ATOM 612 N N . TYR A 1 82 ? 5.711 3.881 4.090 1.00 97.19 82 TYR A N 1
ATOM 613 C CA . TYR A 1 82 ? 4.267 4.077 4.183 1.00 97.19 82 TYR A CA 1
ATOM 614 C C . TYR A 1 82 ? 3.884 4.491 5.601 1.00 97.19 82 TYR A C 1
ATOM 616 O O . TYR A 1 82 ? 4.507 4.092 6.587 1.00 97.19 82 TYR A O 1
ATOM 624 N N . LYS A 1 83 ? 2.823 5.286 5.717 1.00 97.56 83 LYS A N 1
ATOM 625 C CA . LYS A 1 83 ? 2.234 5.707 6.990 1.00 97.56 83 LYS A CA 1
ATOM 626 C C . LYS A 1 83 ? 0.807 5.208 7.039 1.00 97.56 83 LYS A C 1
ATOM 628 O O . LYS A 1 83 ? 0.061 5.374 6.084 1.00 97.56 83 LYS A O 1
ATOM 633 N N . ALA A 1 84 ? 0.416 4.636 8.164 1.00 97.12 84 ALA A N 1
ATOM 634 C CA . ALA A 1 84 ? -0.924 4.124 8.369 1.00 97.12 84 ALA A CA 1
ATOM 635 C C . ALA A 1 84 ? -1.544 4.719 9.635 1.00 97.12 84 ALA A C 1
ATOM 637 O O . ALA A 1 84 ? -0.863 4.992 10.631 1.00 97.12 84 ALA A O 1
ATOM 638 N N . LYS A 1 85 ? -2.854 4.955 9.584 1.00 96.69 85 LYS A N 1
ATOM 639 C CA . LYS A 1 85 ? -3.635 5.531 10.675 1.00 96.69 85 LYS A CA 1
ATOM 640 C C . LYS A 1 85 ? -4.968 4.811 10.815 1.00 96.69 85 LYS A C 1
ATOM 642 O O . LYS A 1 85 ? -5.758 4.742 9.877 1.00 96.69 85 LYS A O 1
ATOM 647 N N . GLN A 1 86 ? -5.261 4.397 12.041 1.00 95.56 86 GLN A N 1
ATOM 648 C CA . GLN A 1 86 ? -6.557 3.867 12.442 1.00 95.56 86 GLN A CA 1
ATOM 649 C C . GLN A 1 86 ? -7.013 4.548 13.735 1.00 95.56 86 GLN A C 1
ATOM 651 O O . GLN A 1 86 ? -6.526 4.259 14.831 1.00 95.56 86 GLN A O 1
ATOM 656 N N . GLY A 1 87 ? -7.950 5.493 13.617 1.00 91.56 87 GLY A N 1
ATOM 657 C CA . GLY A 1 87 ? -8.359 6.337 14.742 1.00 91.56 87 GLY A CA 1
ATOM 658 C C . GLY A 1 87 ? -7.170 7.114 15.323 1.00 91.56 87 GLY A C 1
ATOM 659 O O . GLY A 1 87 ? -6.590 7.965 14.646 1.00 91.56 87 GLY A O 1
ATOM 660 N N . TRP A 1 88 ? -6.810 6.811 16.573 1.00 92.88 88 TRP A N 1
ATOM 661 C CA . TRP A 1 88 ? -5.668 7.413 17.277 1.00 92.88 88 TRP A CA 1
ATOM 662 C C . TRP A 1 88 ? -4.343 6.677 17.050 1.00 92.88 88 TRP A C 1
ATOM 664 O O . TRP A 1 88 ? -3.283 7.262 17.269 1.00 92.88 88 TRP A O 1
ATOM 674 N N . ARG A 1 89 ? -4.387 5.414 16.606 1.00 94.31 89 ARG A N 1
ATOM 675 C CA . ARG A 1 89 ? -3.185 4.623 16.326 1.00 94.31 89 ARG A CA 1
ATOM 676 C C . ARG A 1 89 ? -2.576 5.081 15.010 1.00 94.31 89 ARG A C 1
ATOM 678 O O . ARG A 1 89 ? -3.291 5.254 14.022 1.00 94.31 89 ARG A O 1
ATOM 685 N N . LYS A 1 90 ? -1.262 5.275 15.011 1.00 95.62 90 LYS A N 1
ATOM 686 C CA . LYS A 1 90 ? -0.470 5.633 13.836 1.00 95.62 90 LYS A CA 1
ATOM 687 C C . LYS A 1 90 ? 0.801 4.803 13.837 1.00 95.62 90 LYS A C 1
ATOM 689 O O . LYS A 1 90 ? 1.408 4.636 14.893 1.00 95.62 90 LYS A O 1
ATOM 694 N N . TRP A 1 91 ? 1.203 4.322 12.675 1.00 96.56 91 TRP A N 1
ATOM 695 C CA . TRP A 1 91 ? 2.475 3.637 12.489 1.00 96.56 91 TRP A CA 1
ATOM 696 C C . TRP A 1 91 ? 3.026 3.931 11.101 1.00 96.56 91 TRP A C 1
ATOM 698 O O . TRP A 1 91 ? 2.339 4.502 10.251 1.00 96.56 91 TRP A O 1
ATOM 708 N N . LYS A 1 92 ? 4.295 3.591 10.910 1.00 96.69 92 LYS A N 1
ATOM 709 C CA . LYS A 1 92 ? 5.006 3.739 9.649 1.00 96.69 92 LYS A CA 1
ATOM 710 C C . LYS A 1 92 ? 6.036 2.630 9.524 1.00 96.69 92 LYS A C 1
ATOM 712 O O . LYS A 1 92 ? 6.615 2.253 10.547 1.00 96.69 92 LYS A O 1
ATOM 717 N N . GLU A 1 93 ? 6.229 2.121 8.320 1.00 96.81 93 GLU A N 1
ATOM 718 C CA . GLU A 1 93 ? 7.222 1.088 8.018 1.00 96.81 93 GLU A CA 1
ATOM 719 C C . GLU A 1 93 ? 7.778 1.297 6.610 1.00 96.81 93 GLU A C 1
ATOM 721 O O . GLU A 1 93 ? 7.152 1.947 5.766 1.00 96.81 93 GLU A O 1
ATOM 726 N N . GLU A 1 94 ? 8.976 0.769 6.386 1.00 97.12 94 GLU A N 1
ATOM 727 C C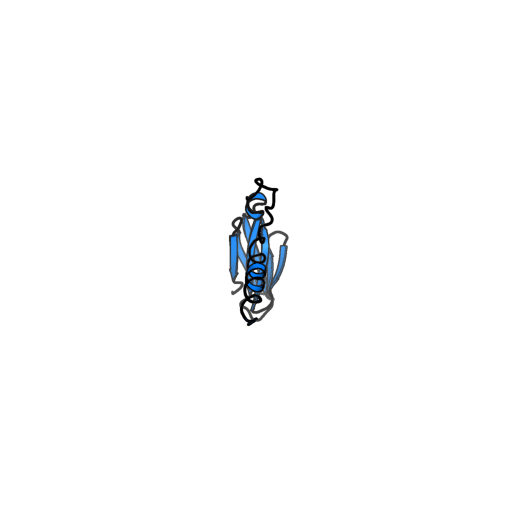A . GLU A 1 94 ? 9.622 0.772 5.080 1.00 97.12 94 GLU A CA 1
ATOM 728 C C . GLU A 1 94 ? 9.162 -0.433 4.257 1.00 97.12 94 GLU A C 1
ATOM 730 O O . GLU A 1 94 ? 8.928 -1.521 4.785 1.00 97.12 94 GLU A O 1
ATOM 735 N N . VAL A 1 95 ? 9.032 -0.230 2.953 1.00 96.81 95 VAL A N 1
ATOM 736 C CA . VAL A 1 95 ? 8.673 -1.258 1.983 1.00 96.81 95 VAL A CA 1
ATOM 737 C C . VAL A 1 95 ? 9.467 -1.034 0.706 1.00 96.81 95 VAL A C 1
ATOM 739 O O . VAL A 1 95 ? 9.505 0.068 0.155 1.00 96.81 95 VAL A O 1
ATOM 742 N N . GLU A 1 96 ? 10.100 -2.098 0.234 1.00 97.38 96 GLU A N 1
ATOM 743 C CA . GLU A 1 96 ? 10.722 -2.131 -1.080 1.00 97.38 96 GLU A CA 1
ATOM 744 C C . GLU A 1 96 ? 9.677 -2.570 -2.107 1.00 97.38 96 GLU A C 1
ATOM 746 O O . GLU A 1 96 ? 9.007 -3.594 -1.937 1.00 97.38 96 GLU A O 1
ATOM 751 N N . VAL A 1 97 ? 9.525 -1.795 -3.176 1.00 96.12 97 VAL A N 1
ATOM 752 C CA . VAL A 1 97 ? 8.724 -2.155 -4.346 1.00 96.12 97 VAL A CA 1
ATOM 753 C C . VAL A 1 97 ? 9.684 -2.435 -5.485 1.00 96.12 97 VAL A C 1
ATOM 755 O O . VAL A 1 97 ? 10.368 -1.536 -5.966 1.00 96.12 97 VAL A O 1
ATOM 758 N N . MET A 1 98 ? 9.749 -3.695 -5.905 1.00 95.00 98 MET A N 1
ATOM 759 C CA . MET A 1 98 ? 10.576 -4.102 -7.037 1.00 95.00 98 MET A CA 1
ATOM 760 C C . MET A 1 98 ? 9.802 -3.940 -8.345 1.00 95.00 98 MET A C 1
ATOM 762 O O . MET A 1 98 ? 8.595 -4.186 -8.400 1.00 95.00 98 MET A O 1
ATOM 766 N N . SER A 1 99 ? 10.512 -3.565 -9.408 1.00 94.19 99 SER A N 1
ATOM 767 C CA . SER A 1 99 ? 9.937 -3.485 -10.751 1.00 94.19 99 SER A CA 1
ATOM 768 C C . SER A 1 99 ? 9.359 -4.836 -11.167 1.00 94.19 99 SER A C 1
ATOM 770 O O . SER A 1 99 ? 9.952 -5.881 -10.891 1.00 94.19 99 SER A O 1
ATOM 772 N N . CYS A 1 100 ? 8.185 -4.810 -11.798 1.00 92.19 100 CYS A N 1
ATOM 773 C CA . CYS A 1 100 ? 7.454 -5.998 -12.242 1.00 92.19 100 CYS A CA 1
ATOM 774 C C . CYS A 1 100 ? 7.136 -7.018 -11.136 1.00 9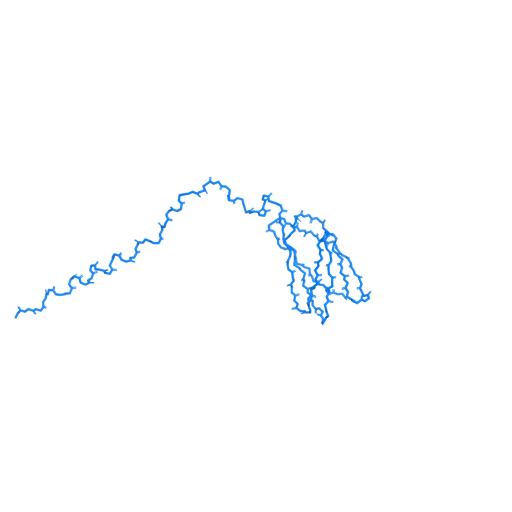2.19 100 CYS A C 1
ATOM 776 O O . CYS A 1 100 ? 6.878 -8.186 -11.425 1.00 92.19 100 CYS A O 1
ATOM 778 N N . SER A 1 101 ? 7.132 -6.583 -9.874 1.00 93.56 101 SER A N 1
ATOM 779 C CA . SER A 1 101 ? 6.781 -7.407 -8.722 1.00 93.56 101 SER A CA 1
ATOM 780 C C . SER A 1 101 ? 5.662 -6.765 -7.910 1.00 93.56 101 SER A C 1
ATOM 782 O O . SER A 1 101 ? 5.371 -5.575 -8.036 1.00 93.56 101 SER A O 1
ATOM 784 N N . SER A 1 102 ? 5.043 -7.569 -7.051 1.00 94.38 102 SER A N 1
ATOM 785 C CA . SER A 1 102 ? 4.075 -7.111 -6.063 1.00 94.38 102 SER A CA 1
ATOM 786 C C . SER A 1 102 ? 4.633 -7.267 -4.651 1.00 94.38 102 SER A C 1
ATOM 788 O O . SER A 1 102 ? 5.024 -8.364 -4.254 1.00 94.38 102 SER A O 1
ATOM 790 N N . SER A 1 103 ? 4.612 -6.185 -3.878 1.00 96.31 103 SER A N 1
ATOM 791 C CA . SER A 1 103 ? 4.944 -6.187 -2.452 1.00 96.31 103 SER A CA 1
ATOM 792 C C . SER A 1 103 ? 3.663 -6.185 -1.626 1.00 96.31 103 SER A C 1
ATOM 794 O O . SER A 1 103 ? 2.783 -5.351 -1.834 1.00 96.31 103 SER A O 1
ATOM 796 N N . TYR A 1 104 ? 3.540 -7.123 -0.688 1.00 96.38 104 TYR A N 1
ATOM 797 C CA . TYR A 1 104 ? 2.342 -7.282 0.135 1.00 96.38 104 TYR A CA 1
ATOM 798 C C . TYR A 1 104 ? 2.596 -6.837 1.574 1.00 96.38 104 TYR A C 1
ATOM 800 O O . TYR A 1 104 ? 3.538 -7.300 2.214 1.00 96.38 104 TYR A O 1
ATOM 808 N N . VAL A 1 105 ? 1.730 -5.968 2.091 1.00 96.12 105 VAL A N 1
ATOM 809 C CA . VAL A 1 105 ? 1.833 -5.381 3.429 1.00 96.12 105 VAL A CA 1
ATOM 810 C C . VAL A 1 105 ? 0.560 -5.678 4.212 1.00 96.12 105 VAL A C 1
ATOM 812 O O . VAL A 1 105 ? -0.533 -5.280 3.805 1.00 96.12 105 VAL A O 1
ATOM 815 N N . SER A 1 106 ? 0.698 -6.332 5.365 1.00 96.06 106 SER A N 1
ATOM 816 C CA . SER A 1 106 ? -0.400 -6.480 6.322 1.00 96.06 106 SER A CA 1
ATOM 817 C C . SER A 1 106 ? -0.455 -5.278 7.269 1.00 96.06 106 SER A C 1
ATOM 819 O O . SER A 1 106 ? 0.548 -4.880 7.857 1.00 96.06 106 SER A O 1
ATOM 821 N N . LEU A 1 107 ? -1.639 -4.683 7.426 1.00 93.56 107 LEU A N 1
ATOM 822 C CA . LEU A 1 107 ? -1.885 -3.504 8.265 1.00 93.56 107 LEU A CA 1
ATOM 823 C C . LEU A 1 107 ? -2.267 -3.859 9.716 1.00 93.56 107 LEU A C 1
ATOM 825 O O . LEU A 1 107 ? -2.953 -3.082 10.384 1.00 93.56 107 LEU A O 1
ATOM 829 N N . PHE A 1 108 ? -1.853 -5.025 10.213 1.00 83.56 108 PHE A N 1
ATOM 830 C CA . PHE A 1 108 ? -2.153 -5.481 11.570 1.00 83.56 108 PHE A CA 1
ATOM 831 C C . PHE A 1 108 ? -1.113 -4.986 12.588 1.00 83.56 108 PHE A C 1
ATOM 833 O O . PHE A 1 108 ? 0.060 -5.354 12.512 1.00 83.56 108 PHE A O 1
ATOM 840 N N . LYS A 1 109 ? -1.548 -4.170 13.561 1.00 64.56 109 LYS A N 1
ATOM 841 C CA . LYS A 1 109 ? -0.752 -3.795 14.743 1.00 64.56 109 LYS A CA 1
ATOM 842 C C . LYS A 1 109 ? -1.593 -3.530 15.997 1.00 64.56 109 LYS A C 1
ATOM 844 O O . LYS A 1 109 ? -2.582 -2.750 15.953 1.00 64.56 109 LYS A O 1
#

Sequence (109 aa):
MTSWMISFELLALMLLGAFSCSSPLHGSHADWTPPCEINNIGTICFHNETSKEVAVSIGESEASVRSATTICMDIYAGNYEYKAKQGWRKWKEEVEVMSCSSSYVSLFK

Radius of gyration: 27.91 Å; Cα contacts (8 Å, |Δi|>4): 186; chains: 1; bounding box: 44×61×74 Å

Foldseek 3Di:
DDDPDPPPP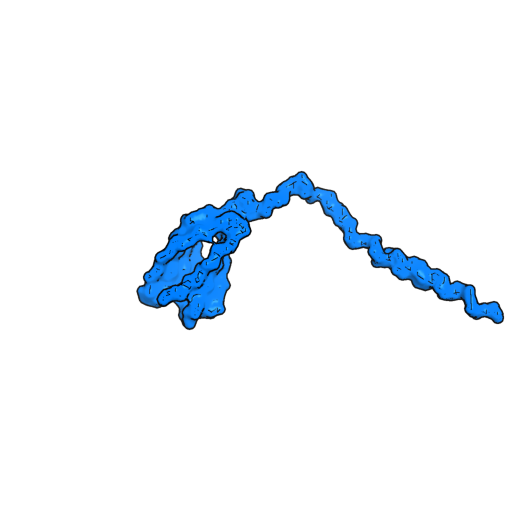VVVVVVVPPDDPDDPPPDDPDDPPPVLVVQQKFKEKEAECDQAWKWKDKDPDIDIAGHRGMDMDIDHFDKIKMWIDDPPDIDIDIDGGGGPYYHYHYPDD

pLDDT: mean 80.44, std 20.86, range [39.88, 97.94]

Mean predicted aligned error: 14.0 Å

Nearest PDB structures (foldseek):
  6hif-assembly1_Y  TM=8.493E-01  e=6.752E-05  Candidatus Kuenenia stuttgartensis
  7s8u-assembly1_A  TM=8.112E-01  e=5.465E-03  Equus caballus
  7pmw-assembly1_A  TM=7.972E-01  e=6.154E-03  Homo sapiens
  7pmx-assembly1_A  TM=8.379E-01  e=2.411E-02  Homo sapiens
  3e8v-assembly1_A  TM=5.858E-01  e=3.398E-03  Bacteroides fragilis NCTC 9343